Protein AF-A0AAW3W9D7-F1 (afdb_monomer_lite)

Sequence (167 aa):
MINQDVCSYIQEKINDHYNLKGNEYFADMLVKNGYGQNCGGYFDDFKELVNTELAEPNQKLHFTNYYMNCKRKDKKPSYSSLHCPQLILWIAEISGLNYRHLNSAYDFIVTFEDVNKLKQNQKGGDYLKDYEGVEEEFKKLIKIYNINTIIKNSNSWKDILLEVNKL

pLDDT: mean 95.51, std 3.26, range [76.38, 98.56]

Foldseek 3Di:
DALQVVLVCCVPPPDQAAAPVRHGALLLVCLLQQFFADDDDVCVVPVVQDDSVRSPVTLSCVSNVVQVPPVRRRGQDPLLPWQGLSNLLRLLRNLQADPQLSVVLSVLRVVVCVVVVNRNPHDHRHNLVVDPCRSVVSCVSSVSVVLSVQRRPDPDSVSSNVVNHVD

Structure (mmCIF, N/CA/C/O backbone):
data_AF-A0AAW3W9D7-F1
#
_entry.id   AF-A0AAW3W9D7-F1
#
loop_
_atom_site.group_PDB
_atom_site.id
_atom_site.type_symbol
_atom_site.label_atom_id
_atom_site.label_alt_id
_atom_site.label_comp_id
_atom_site.label_asym_id
_atom_site.label_entity_id
_atom_site.label_seq_id
_atom_site.pdbx_PDB_ins_code
_atom_site.Cartn_x
_atom_site.Cartn_y
_atom_site.Cartn_z
_atom_site.occupancy
_atom_site.B_iso_or_equiv
_atom_site.auth_seq_id
_atom_site.auth_comp_id
_atom_site.auth_asym_id
_atom_site.auth_atom_id
_atom_site.pdbx_PDB_model_num
ATOM 1 N N . MET A 1 1 ? -7.466 5.548 15.966 1.00 91.50 1 MET A N 1
ATOM 2 C CA . MET A 1 1 ? -6.432 4.602 16.465 1.00 91.50 1 MET A CA 1
ATOM 3 C C . MET A 1 1 ? -5.038 5.242 16.468 1.00 91.50 1 MET A C 1
ATOM 5 O O . MET A 1 1 ? -4.851 6.252 15.783 1.00 91.50 1 MET A O 1
ATOM 9 N N . ILE A 1 2 ? -4.084 4.725 17.252 1.00 95.44 2 ILE A N 1
ATOM 10 C CA . ILE A 1 2 ? -2.634 4.978 17.072 1.00 95.44 2 ILE A CA 1
ATOM 11 C C . ILE A 1 2 ? -1.988 3.838 16.265 1.00 95.44 2 ILE A C 1
ATOM 13 O O . ILE A 1 2 ? -2.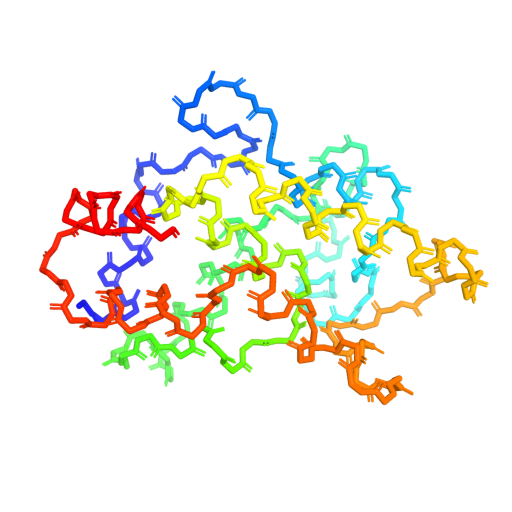628 2.817 16.024 1.00 95.44 2 ILE A O 1
ATOM 17 N N . ASN A 1 3 ? -0.740 4.008 15.819 1.00 96.50 3 ASN A N 1
ATOM 18 C CA . ASN A 1 3 ? -0.043 2.992 15.023 1.00 96.50 3 ASN A CA 1
ATOM 19 C C . ASN A 1 3 ? 0.085 1.659 15.761 1.00 96.50 3 ASN A C 1
ATOM 21 O O . ASN A 1 3 ? -0.064 0.622 15.128 1.00 96.50 3 ASN A O 1
ATOM 25 N N . GLN A 1 4 ? 0.308 1.677 17.078 1.00 96.12 4 GLN A N 1
ATOM 26 C CA . GLN A 1 4 ? 0.358 0.455 17.876 1.00 96.12 4 GLN A CA 1
ATOM 27 C C . GLN A 1 4 ? -0.939 -0.358 17.757 1.00 96.12 4 GLN A C 1
ATOM 29 O O . GLN A 1 4 ? -0.868 -1.541 17.447 1.00 96.12 4 GLN A O 1
ATOM 34 N N . ASP A 1 5 ? -2.111 0.269 17.916 1.00 95.38 5 ASP A N 1
ATOM 35 C CA . ASP A 1 5 ? -3.403 -0.425 17.795 1.00 95.38 5 ASP A CA 1
ATOM 36 C C . ASP A 1 5 ? -3.588 -1.041 16.400 1.00 95.38 5 ASP A C 1
ATOM 38 O O . ASP A 1 5 ? -4.089 -2.157 16.257 1.00 95.38 5 ASP A O 1
ATOM 42 N N . VAL A 1 6 ? -3.183 -0.301 15.361 1.00 96.69 6 VAL A N 1
ATOM 43 C CA . VAL A 1 6 ? -3.277 -0.748 13.965 1.00 96.69 6 VAL A CA 1
ATOM 44 C C . VAL A 1 6 ? -2.352 -1.938 13.718 1.00 96.69 6 VAL A C 1
ATOM 46 O O . VAL A 1 6 ? -2.788 -2.942 13.160 1.00 96.69 6 VAL A O 1
ATOM 49 N N . CYS A 1 7 ? -1.097 -1.856 14.164 1.00 96.75 7 CYS A N 1
ATOM 50 C CA . CYS A 1 7 ? -0.134 -2.945 14.046 1.00 96.75 7 CYS A CA 1
ATOM 51 C C . CYS A 1 7 ? -0.607 -4.203 14.777 1.00 96.75 7 CYS A C 1
ATOM 53 O O . CYS A 1 7 ? -0.541 -5.277 14.186 1.00 96.75 7 CYS A O 1
ATOM 55 N N . SER A 1 8 ? -1.129 -4.081 16.003 1.00 96.12 8 SER A N 1
ATOM 56 C CA . SER A 1 8 ? -1.662 -5.227 16.751 1.00 96.12 8 SER A CA 1
ATOM 57 C C . SER A 1 8 ? -2.788 -5.919 15.982 1.00 96.12 8 SER A C 1
ATOM 59 O O . SER A 1 8 ? -2.760 -7.134 15.803 1.00 96.12 8 SER A O 1
ATOM 61 N N . TYR A 1 9 ? -3.741 -5.147 15.444 1.00 96.25 9 TYR A N 1
ATOM 62 C CA . TYR A 1 9 ? -4.812 -5.713 14.623 1.00 96.25 9 TYR A CA 1
ATOM 63 C C . TYR A 1 9 ? -4.265 -6.428 13.381 1.00 96.25 9 TYR A C 1
ATOM 65 O O . TYR A 1 9 ? -4.653 -7.559 13.093 1.00 96.25 9 TYR A O 1
ATOM 73 N N . ILE A 1 10 ? -3.350 -5.783 12.654 1.00 96.81 10 ILE A N 1
ATOM 74 C CA . ILE A 1 10 ? -2.729 -6.342 11.450 1.00 96.81 10 ILE A CA 1
ATOM 75 C C . ILE A 1 10 ? -2.008 -7.657 11.762 1.00 96.81 10 ILE A C 1
ATOM 77 O O . ILE A 1 10 ? -2.197 -8.643 11.054 1.00 96.81 10 ILE A O 1
ATOM 81 N N . GLN A 1 11 ? -1.211 -7.698 12.828 1.00 96.06 11 GLN A N 1
ATOM 82 C CA . GLN A 1 11 ? -0.467 -8.894 13.219 1.00 96.06 11 GLN A CA 1
ATOM 83 C C . GLN A 1 11 ? -1.394 -10.073 13.526 1.00 96.06 11 GLN A C 1
ATOM 85 O O . GLN A 1 11 ? -1.109 -11.191 13.101 1.00 96.06 11 GLN A O 1
ATOM 90 N N . GLU A 1 12 ? -2.511 -9.816 14.208 1.00 95.69 12 GLU A N 1
ATOM 91 C CA . GLU A 1 12 ? -3.446 -10.854 14.644 1.00 95.69 12 GLU A CA 1
ATOM 92 C C . GLU A 1 12 ? -4.451 -11.300 13.577 1.00 95.69 12 GLU A C 1
ATOM 94 O O . GLU A 1 12 ? -4.891 -12.450 13.600 1.00 95.69 12 GLU A O 1
ATOM 99 N N . LYS A 1 13 ? -4.912 -10.383 12.718 1.00 96.25 13 LYS A N 1
ATOM 100 C CA . LYS A 1 13 ? -6.126 -10.587 11.903 1.00 96.25 13 LYS A CA 1
ATOM 101 C C . LYS A 1 13 ? -5.892 -10.543 10.404 1.00 96.25 13 LYS A C 1
ATOM 103 O O . LYS A 1 13 ? -6.740 -11.034 9.663 1.00 96.25 13 LYS A O 1
ATOM 108 N N . ILE A 1 14 ? -4.792 -9.950 9.955 1.00 96.88 14 ILE A N 1
ATOM 109 C CA . ILE A 1 14 ? -4.496 -9.813 8.532 1.00 96.88 14 ILE A CA 1
ATOM 110 C C . ILE A 1 14 ? -3.561 -10.947 8.118 1.00 96.88 14 ILE A C 1
ATOM 112 O O . ILE A 1 14 ? -2.544 -11.200 8.768 1.00 96.88 14 ILE A O 1
ATOM 116 N N . ASN A 1 15 ? -3.946 -11.665 7.064 1.00 96.88 15 ASN A N 1
ATOM 117 C CA . ASN A 1 15 ? -3.118 -12.704 6.468 1.00 96.88 15 ASN A CA 1
ATOM 118 C C . ASN A 1 15 ? -1.943 -12.063 5.715 1.00 96.88 15 ASN A C 1
ATOM 120 O O . ASN A 1 15 ? -2.008 -10.901 5.323 1.00 96.88 15 ASN A O 1
ATOM 124 N N . ASP A 1 16 ? -0.865 -12.814 5.542 1.00 96.31 16 ASP A N 1
ATOM 125 C CA . ASP A 1 16 ? 0.376 -12.292 4.978 1.00 96.31 16 ASP A CA 1
ATOM 126 C C . ASP A 1 16 ? 0.252 -12.025 3.464 1.00 96.31 16 ASP A C 1
ATOM 128 O O . ASP A 1 16 ? 0.791 -11.026 2.993 1.00 96.31 16 ASP A O 1
ATOM 132 N N . HIS A 1 17 ? -0.538 -12.836 2.740 1.00 97.00 17 HIS A N 1
ATOM 133 C CA . HIS A 1 17 ? -0.631 -12.805 1.268 1.00 97.00 17 HIS A CA 1
ATOM 134 C C . HIS A 1 17 ? -2.054 -12.754 0.697 1.00 97.00 17 HIS A C 1
ATOM 136 O O . HIS A 1 17 ? -2.237 -12.432 -0.477 1.00 97.00 17 HIS A O 1
ATOM 142 N N . TYR A 1 18 ? -3.076 -13.072 1.498 1.00 96.06 18 TYR A N 1
ATOM 143 C CA . TYR A 1 18 ? -4.455 -13.200 1.019 1.00 96.06 18 TYR A CA 1
ATOM 144 C C . TYR A 1 18 ? -5.401 -12.192 1.676 1.00 96.06 18 TYR A C 1
ATOM 146 O O . TYR A 1 18 ? -5.480 -12.077 2.897 1.00 96.06 18 TYR A O 1
ATOM 154 N N . ASN A 1 19 ? -6.194 -11.492 0.868 1.00 92.88 19 ASN A N 1
ATOM 155 C CA . ASN A 1 19 ? -7.195 -10.550 1.351 1.00 92.88 19 ASN A CA 1
ATOM 156 C C . ASN A 1 19 ? -8.420 -11.250 1.972 1.00 92.88 19 ASN A C 1
ATOM 158 O O . ASN A 1 19 ? -8.557 -12.473 1.969 1.00 92.88 19 ASN A O 1
ATOM 162 N N . LEU A 1 20 ? -9.368 -10.455 2.485 1.00 85.88 20 LEU A N 1
ATOM 163 C CA . LEU A 1 20 ? -10.584 -10.949 3.154 1.00 85.88 20 LEU A CA 1
ATOM 164 C C . LEU A 1 20 ? -11.490 -11.820 2.262 1.00 85.88 20 LEU A C 1
ATOM 166 O O . LEU A 1 20 ? -12.399 -12.469 2.773 1.00 85.88 20 LEU A O 1
ATOM 170 N N . LYS A 1 21 ? -11.273 -11.820 0.941 1.00 89.25 21 LYS A N 1
ATOM 171 C CA . LYS A 1 21 ? -11.994 -12.661 -0.025 1.00 89.25 21 LYS A CA 1
ATOM 172 C C . LYS A 1 21 ? -11.224 -13.935 -0.393 1.00 89.25 21 LYS A C 1
ATOM 174 O O . LYS A 1 21 ? -11.716 -14.702 -1.211 1.00 89.25 21 LYS A O 1
ATOM 179 N N . GLY A 1 22 ? -10.043 -14.154 0.188 1.00 92.38 22 GLY A N 1
ATOM 180 C CA . GLY A 1 22 ? -9.161 -15.277 -0.131 1.00 92.38 22 GLY A CA 1
ATOM 181 C C . GLY A 1 22 ? -8.365 -15.104 -1.427 1.00 92.38 22 GLY A C 1
ATOM 182 O O . GLY A 1 22 ? -7.749 -16.062 -1.879 1.00 92.38 22 GLY A O 1
ATOM 183 N N . ASN A 1 23 ? -8.367 -13.909 -2.025 1.00 94.50 23 ASN A N 1
ATOM 184 C CA . ASN A 1 23 ? -7.561 -13.612 -3.209 1.00 94.50 23 ASN A CA 1
ATOM 185 C C . ASN A 1 23 ? -6.200 -13.056 -2.791 1.00 94.50 23 ASN A C 1
ATOM 187 O O . ASN A 1 23 ? -6.103 -12.396 -1.758 1.00 94.50 23 ASN A O 1
ATOM 191 N N . GLU A 1 24 ? -5.176 -13.277 -3.608 1.00 96.69 24 GLU A N 1
ATOM 192 C CA . GLU A 1 24 ? -3.863 -12.656 -3.418 1.00 96.69 24 GLU A CA 1
ATOM 193 C C . GLU A 1 24 ? -3.957 -11.120 -3.425 1.00 96.69 24 GLU A C 1
ATOM 195 O O . GLU A 1 24 ? -4.768 -10.544 -4.159 1.00 96.69 24 GLU A O 1
ATOM 200 N N . TYR A 1 25 ? -3.146 -10.458 -2.595 1.00 98.19 25 TYR A N 1
ATOM 201 C CA . TYR A 1 25 ? -3.076 -8.997 -2.553 1.00 98.19 25 TYR A CA 1
ATOM 202 C C . TYR A 1 25 ? -2.560 -8.407 -3.871 1.00 98.19 25 TYR A C 1
ATOM 204 O O . TYR A 1 25 ? -1.605 -8.903 -4.470 1.00 98.19 25 TYR A O 1
ATOM 212 N N . PHE A 1 26 ? -3.104 -7.258 -4.279 1.00 97.88 26 PHE A N 1
ATOM 213 C CA . PHE A 1 26 ? -2.600 -6.543 -5.457 1.00 97.88 26 PHE A CA 1
ATOM 214 C C . PHE A 1 26 ? -1.141 -6.107 -5.306 1.00 97.88 26 PHE A C 1
ATOM 216 O O . PHE A 1 26 ? -0.389 -6.095 -6.280 1.00 97.88 26 PHE A O 1
ATOM 223 N N . ALA A 1 27 ? -0.729 -5.764 -4.085 1.00 97.25 27 ALA A N 1
ATOM 224 C CA . ALA A 1 27 ? 0.655 -5.415 -3.794 1.00 97.25 27 ALA A CA 1
ATOM 225 C C . ALA A 1 27 ? 1.616 -6.595 -4.020 1.00 97.25 27 ALA A C 1
ATOM 227 O O . ALA A 1 27 ? 2.709 -6.392 -4.547 1.00 97.25 27 ALA A O 1
ATOM 228 N N . ASP A 1 28 ? 1.192 -7.816 -3.692 1.00 97.56 28 ASP A N 1
ATOM 229 C CA . ASP A 1 28 ? 1.977 -9.034 -3.908 1.00 97.56 28 ASP A CA 1
ATOM 230 C C . ASP A 1 28 ? 2.069 -9.352 -5.402 1.00 97.56 28 ASP A C 1
ATOM 232 O O . ASP A 1 28 ? 3.153 -9.656 -5.904 1.00 97.56 28 ASP A O 1
ATOM 236 N N . MET A 1 29 ? 0.968 -9.174 -6.143 1.00 97.81 29 MET A N 1
ATOM 237 C CA . MET A 1 29 ? 0.972 -9.296 -7.603 1.00 97.81 29 MET A CA 1
ATOM 238 C C . MET A 1 29 ? 1.940 -8.306 -8.269 1.00 97.81 29 MET A C 1
ATOM 240 O O . MET A 1 29 ? 2.603 -8.678 -9.238 1.00 97.81 29 MET A O 1
ATOM 244 N N . LEU A 1 30 ? 2.072 -7.067 -7.767 1.00 97.12 30 LEU A N 1
ATOM 245 C CA . LEU A 1 30 ? 3.080 -6.125 -8.279 1.00 97.12 30 LEU A CA 1
ATOM 246 C C . LEU A 1 30 ? 4.495 -6.688 -8.102 1.00 97.12 30 LEU A C 1
ATOM 248 O O . LEU A 1 30 ? 5.245 -6.750 -9.076 1.00 97.12 30 LEU A O 1
ATOM 252 N N . VAL A 1 31 ? 4.833 -7.155 -6.894 1.00 95.25 31 VAL A N 1
ATOM 253 C CA . VAL A 1 31 ? 6.160 -7.720 -6.588 1.00 95.25 31 VAL A CA 1
ATOM 254 C C . VAL A 1 31 ? 6.462 -8.923 -7.482 1.00 95.25 31 VAL A C 1
ATOM 256 O O . VAL A 1 31 ? 7.500 -8.948 -8.146 1.00 95.25 31 VAL A O 1
ATOM 259 N N . LYS A 1 32 ? 5.539 -9.889 -7.557 1.00 95.94 32 LYS A N 1
ATOM 260 C CA . LYS A 1 32 ? 5.696 -11.122 -8.349 1.00 95.94 32 LYS A CA 1
ATOM 261 C C . LYS A 1 32 ? 5.918 -10.847 -9.827 1.00 95.94 32 LYS A C 1
ATOM 263 O O . LYS A 1 32 ? 6.711 -11.522 -10.477 1.00 95.94 32 LYS A O 1
ATOM 268 N N . ASN A 1 33 ? 5.256 -9.820 -10.350 1.00 96.12 33 ASN A N 1
ATOM 269 C CA . ASN A 1 33 ? 5.372 -9.433 -11.748 1.00 96.12 33 ASN A CA 1
ATOM 270 C C . ASN A 1 33 ? 6.538 -8.463 -12.028 1.00 96.12 33 ASN A C 1
ATOM 272 O O . ASN A 1 33 ? 6.741 -8.081 -13.183 1.00 96.12 33 ASN A O 1
ATOM 276 N N . GLY A 1 34 ? 7.336 -8.096 -11.018 1.00 95.25 34 GLY A N 1
ATOM 277 C CA . GLY A 1 34 ? 8.523 -7.247 -11.166 1.00 95.25 34 GLY A CA 1
ATOM 278 C C . GLY A 1 34 ? 8.240 -5.740 -11.230 1.00 95.25 34 GLY A C 1
ATOM 279 O O . GLY A 1 34 ? 9.080 -4.992 -11.746 1.00 95.25 34 GLY A O 1
ATOM 280 N N . TYR A 1 35 ? 7.079 -5.314 -10.730 1.00 97.25 35 TYR A N 1
ATOM 281 C CA . TYR A 1 35 ? 6.651 -3.919 -10.611 1.00 97.25 35 TYR A CA 1
ATOM 282 C C . TYR A 1 35 ? 6.824 -3.393 -9.177 1.00 97.25 35 TYR A C 1
ATOM 284 O O . TYR A 1 35 ? 6.866 -4.158 -8.210 1.00 97.25 35 TYR A O 1
ATOM 292 N N . GLY A 1 36 ? 6.870 -2.069 -9.025 1.00 95.88 36 GLY A N 1
ATOM 293 C CA . GLY A 1 36 ? 7.038 -1.393 -7.740 1.00 95.88 36 GLY A CA 1
ATOM 294 C C . GLY A 1 36 ? 8.465 -1.462 -7.192 1.00 95.88 36 GLY A C 1
ATOM 295 O O . GLY A 1 36 ? 9.398 -1.882 -7.874 1.00 95.88 36 GLY A O 1
ATOM 296 N N . GLN A 1 37 ? 8.649 -1.034 -5.943 1.00 95.00 37 GLN A N 1
ATOM 297 C CA . GLN A 1 37 ? 9.941 -1.062 -5.260 1.00 95.00 37 GLN A CA 1
ATOM 298 C C . GLN A 1 37 ? 10.540 -2.474 -5.280 1.00 95.00 37 GLN A C 1
ATOM 300 O O . GLN A 1 37 ? 9.842 -3.447 -4.995 1.00 95.00 37 GLN A O 1
ATOM 305 N N . ASN A 1 38 ? 11.836 -2.573 -5.567 1.00 92.31 38 ASN A N 1
ATOM 306 C CA . ASN A 1 38 ? 12.583 -3.835 -5.555 1.00 92.31 38 ASN A CA 1
ATOM 307 C C . ASN A 1 38 ? 13.993 -3.713 -4.950 1.00 92.31 38 ASN A C 1
ATOM 309 O O . ASN A 1 38 ? 14.756 -4.676 -4.966 1.00 92.31 38 ASN A O 1
ATOM 313 N N . CYS A 1 39 ? 14.356 -2.542 -4.425 1.00 92.06 39 CYS A N 1
ATOM 314 C CA . CYS A 1 39 ? 15.593 -2.330 -3.679 1.00 92.06 39 CYS A CA 1
ATOM 315 C C . CYS A 1 39 ? 15.417 -1.238 -2.616 1.00 92.06 39 CYS A C 1
ATOM 317 O O . CYS A 1 39 ? 14.459 -0.453 -2.660 1.00 92.06 39 CYS A O 1
ATOM 319 N N . GLY A 1 40 ? 16.359 -1.147 -1.675 1.00 90.25 40 GLY A N 1
ATOM 320 C CA . GLY A 1 40 ? 16.362 -0.095 -0.665 1.00 90.25 40 GLY A CA 1
ATOM 321 C C . GLY A 1 40 ? 15.360 -0.330 0.466 1.00 90.25 40 GLY A C 1
ATOM 322 O O . GLY A 1 40 ? 14.374 -1.058 0.331 1.00 90.25 40 GLY A O 1
ATOM 323 N N . GLY A 1 41 ? 15.577 0.345 1.596 1.00 87.31 41 GLY A N 1
ATOM 324 C CA . GLY A 1 41 ? 14.651 0.329 2.730 1.00 87.31 41 GLY A CA 1
ATOM 325 C C . GLY A 1 41 ? 14.390 -1.088 3.241 1.00 87.31 41 GLY A C 1
ATOM 326 O O . GLY A 1 41 ? 15.325 -1.806 3.579 1.00 87.31 41 GLY A O 1
ATOM 327 N N . TYR A 1 42 ? 13.120 -1.504 3.267 1.00 88.31 42 TYR A N 1
ATOM 328 C CA . TYR A 1 42 ? 12.738 -2.798 3.837 1.00 88.31 42 TYR A CA 1
ATOM 329 C C . TYR A 1 42 ? 13.287 -4.008 3.062 1.00 88.31 42 TYR A C 1
ATOM 331 O O . TYR A 1 42 ? 13.514 -5.052 3.664 1.00 88.31 42 TYR A O 1
ATOM 339 N N . PHE A 1 43 ? 13.548 -3.877 1.756 1.00 88.62 43 PHE A N 1
ATOM 340 C CA . PHE A 1 43 ? 14.216 -4.940 1.000 1.00 88.62 43 PHE A CA 1
ATOM 341 C C . PHE A 1 43 ? 15.651 -5.162 1.484 1.00 88.62 43 PHE A C 1
ATOM 343 O O . PHE A 1 43 ? 16.091 -6.305 1.556 1.00 88.62 43 PHE A O 1
ATOM 350 N N . ASP A 1 44 ? 16.362 -4.099 1.868 1.00 89.50 44 ASP A N 1
ATOM 351 C CA . ASP A 1 44 ? 17.727 -4.212 2.389 1.00 89.50 44 ASP A CA 1
ATOM 352 C C . ASP A 1 44 ? 17.719 -4.733 3.835 1.00 89.50 44 ASP A C 1
ATOM 354 O O . ASP A 1 44 ? 18.533 -5.590 4.187 1.00 89.50 44 ASP A O 1
ATOM 358 N N . ASP A 1 45 ? 16.761 -4.268 4.649 1.00 89.25 45 ASP A N 1
ATOM 359 C CA . ASP A 1 45 ? 16.569 -4.716 6.037 1.00 89.25 45 ASP A CA 1
ATOM 360 C C . ASP A 1 45 ? 16.286 -6.229 6.121 1.00 89.25 45 ASP A C 1
ATOM 362 O O . ASP A 1 45 ? 16.699 -6.890 7.076 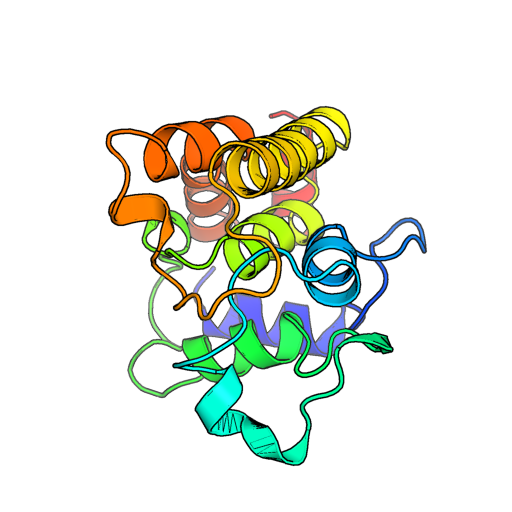1.00 89.25 45 ASP A O 1
ATOM 366 N N . PHE A 1 46 ? 15.604 -6.784 5.113 1.00 91.56 46 PHE A N 1
ATOM 367 C CA . PHE A 1 46 ? 15.187 -8.188 5.049 1.00 91.56 46 PHE A CA 1
ATOM 368 C C . PHE A 1 46 ? 15.757 -8.930 3.832 1.00 91.56 46 PHE A C 1
ATOM 370 O O . PHE A 1 46 ? 15.143 -9.875 3.342 1.00 91.56 46 PHE A O 1
ATOM 377 N N . LYS A 1 47 ? 16.944 -8.539 3.354 1.00 91.56 47 LYS A N 1
ATOM 378 C CA . LYS A 1 47 ? 17.557 -9.073 2.121 1.00 91.56 47 LYS A CA 1
ATOM 379 C C . LYS A 1 47 ? 17.625 -10.606 2.044 1.00 91.56 47 LYS A C 1
ATOM 381 O O . LYS A 1 47 ? 17.480 -11.175 0.971 1.00 91.56 47 LYS A O 1
ATOM 386 N N . GLU A 1 48 ? 17.820 -11.271 3.184 1.00 92.69 48 GLU A N 1
ATOM 387 C CA . GLU A 1 48 ? 17.940 -12.735 3.278 1.00 92.69 48 GLU A CA 1
ATOM 388 C C . GLU A 1 48 ? 16.597 -13.455 3.055 1.00 92.69 48 GLU A C 1
ATOM 390 O O . GLU A 1 48 ? 16.570 -14.658 2.819 1.00 92.69 48 GLU A O 1
ATOM 395 N N . LEU A 1 49 ? 15.478 -12.728 3.144 1.00 92.19 49 LEU A N 1
ATOM 396 C CA . LEU A 1 49 ? 14.123 -13.242 2.928 1.00 92.19 49 LEU A CA 1
ATOM 397 C C . LEU A 1 49 ? 13.619 -13.005 1.501 1.00 92.19 49 LEU A C 1
ATOM 399 O O . LEU A 1 49 ? 12.520 -13.443 1.171 1.00 92.19 49 LEU A O 1
ATOM 403 N N . VAL A 1 50 ? 14.378 -12.287 0.668 1.00 92.62 50 VAL A N 1
ATOM 404 C CA . VAL A 1 50 ? 13.883 -11.820 -0.628 1.00 92.62 50 VAL A CA 1
ATOM 405 C C . VAL A 1 50 ? 13.587 -12.999 -1.549 1.00 92.62 50 VAL A C 1
ATOM 407 O O . VAL A 1 50 ? 14.484 -13.720 -1.983 1.00 92.62 50 VAL A O 1
ATOM 410 N N . ASN A 1 51 ? 12.309 -13.153 -1.882 1.00 94.06 51 ASN A N 1
ATOM 411 C CA . ASN A 1 51 ? 11.822 -14.102 -2.869 1.00 94.06 51 ASN A CA 1
ATOM 412 C C . ASN A 1 51 ? 10.638 -13.479 -3.612 1.00 94.06 51 ASN A C 1
ATOM 414 O O . ASN A 1 51 ? 9.518 -13.420 -3.101 1.00 94.06 51 ASN A O 1
ATOM 418 N N . THR A 1 52 ? 10.880 -13.028 -4.842 1.00 90.81 52 THR A N 1
ATOM 419 C CA . THR A 1 52 ? 9.868 -12.330 -5.639 1.00 90.81 52 THR A CA 1
ATOM 420 C C . THR A 1 52 ? 8.714 -13.233 -6.052 1.00 90.81 52 THR A C 1
ATOM 422 O O . THR A 1 52 ? 7.597 -12.741 -6.120 1.00 90.81 52 THR A O 1
ATOM 425 N N . GLU A 1 53 ? 8.927 -14.538 -6.258 1.00 93.38 53 GLU A N 1
ATOM 426 C CA . GLU A 1 53 ? 7.857 -15.493 -6.606 1.00 93.38 53 GLU A CA 1
ATOM 427 C C . GLU A 1 53 ? 6.845 -15.672 -5.464 1.00 93.38 53 GLU A C 1
ATOM 429 O O . GLU A 1 53 ? 5.666 -15.954 -5.695 1.00 93.38 53 GLU A O 1
ATOM 434 N N . LEU A 1 54 ? 7.298 -15.459 -4.227 1.00 95.00 54 LEU A N 1
ATOM 435 C CA . LEU A 1 54 ? 6.482 -15.518 -3.016 1.00 95.00 54 LEU A CA 1
ATOM 436 C C . LEU A 1 54 ? 6.077 -14.133 -2.491 1.00 95.00 54 LEU A C 1
ATOM 438 O O . LEU A 1 54 ? 5.370 -14.061 -1.496 1.00 95.00 54 LEU A O 1
ATOM 442 N N . ALA A 1 55 ? 6.470 -13.052 -3.174 1.00 95.56 55 ALA A N 1
ATOM 443 C CA . ALA A 1 55 ? 6.303 -11.674 -2.709 1.00 95.56 55 ALA A CA 1
ATOM 444 C C . ALA A 1 55 ? 6.917 -11.404 -1.318 1.00 95.56 55 ALA A C 1
ATOM 446 O O . ALA A 1 55 ? 6.376 -10.628 -0.533 1.00 95.56 55 ALA A O 1
ATOM 447 N N . GLU A 1 56 ? 8.065 -12.020 -1.024 1.00 96.25 56 GLU A N 1
ATOM 448 C CA . GLU A 1 56 ? 8.789 -11.819 0.231 1.00 96.25 56 GLU A CA 1
ATOM 449 C C . GLU A 1 56 ? 9.955 -10.825 0.073 1.00 96.25 56 GLU A C 1
ATOM 451 O O . GLU A 1 56 ? 10.654 -10.864 -0.949 1.00 96.25 56 GLU A O 1
ATOM 456 N N . PRO A 1 57 ? 10.216 -9.954 1.070 1.00 95.44 57 PRO A N 1
ATOM 457 C CA . PRO A 1 57 ? 9.425 -9.724 2.289 1.00 95.44 57 PRO A CA 1
ATOM 458 C C . PRO A 1 57 ? 8.009 -9.171 2.014 1.00 95.44 57 PRO A C 1
ATOM 460 O O . PRO A 1 57 ? 7.847 -8.225 1.239 1.00 95.44 57 PRO A O 1
ATOM 463 N N . ASN A 1 58 ? 6.991 -9.725 2.679 1.00 95.62 58 ASN A N 1
ATOM 464 C CA . ASN A 1 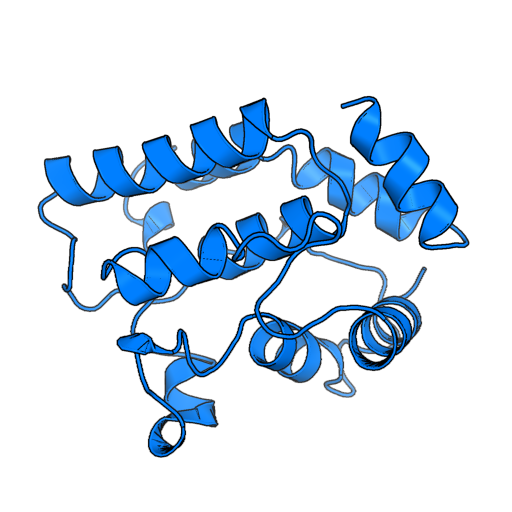58 ? 5.593 -9.325 2.471 1.00 95.62 58 ASN A CA 1
ATOM 465 C C . ASN A 1 58 ? 5.246 -7.940 3.060 1.00 95.62 58 ASN A C 1
ATOM 467 O O . ASN A 1 58 ? 5.921 -7.402 3.949 1.00 95.62 58 ASN A O 1
ATOM 471 N N . GLN A 1 59 ? 4.151 -7.335 2.579 1.00 96.56 59 GLN A N 1
ATOM 472 C CA . GLN A 1 59 ? 3.771 -5.969 2.974 1.00 96.56 59 GLN A CA 1
ATOM 473 C C . GLN A 1 59 ? 3.333 -5.851 4.439 1.00 96.56 59 GLN A C 1
ATOM 475 O O . GLN A 1 59 ? 3.481 -4.784 5.041 1.00 96.56 59 GLN A O 1
ATOM 480 N N . LYS A 1 60 ? 2.859 -6.940 5.053 1.00 96.88 60 LYS A N 1
ATOM 481 C CA . LYS A 1 60 ? 2.557 -6.972 6.487 1.00 96.88 60 LYS A CA 1
ATOM 482 C C . LYS A 1 60 ? 3.829 -6.826 7.320 1.00 96.88 60 LYS A C 1
ATOM 484 O O . LYS A 1 60 ? 3.855 -6.020 8.257 1.00 96.88 60 LYS A O 1
ATOM 489 N N . LEU A 1 61 ? 4.891 -7.555 6.975 1.00 95.44 61 LEU A N 1
ATOM 490 C CA . LEU A 1 61 ? 6.199 -7.421 7.616 1.00 95.44 61 LEU A CA 1
ATOM 491 C C . LEU A 1 61 ? 6.764 -6.013 7.394 1.00 95.44 61 LEU A C 1
ATOM 493 O O . LEU A 1 61 ? 7.168 -5.360 8.357 1.00 95.44 61 LEU A O 1
ATOM 497 N N . HIS A 1 62 ? 6.702 -5.506 6.160 1.00 95.31 62 HIS A N 1
ATOM 498 C CA . HIS A 1 62 ? 7.120 -4.143 5.825 1.00 95.31 62 HIS A CA 1
ATOM 499 C C . HIS A 1 62 ? 6.415 -3.097 6.705 1.00 95.31 62 HIS A C 1
ATOM 501 O O . HIS A 1 62 ? 7.070 -2.289 7.371 1.00 95.31 62 HIS A O 1
ATOM 507 N N . PHE A 1 63 ? 5.082 -3.142 6.763 1.00 96.62 63 PHE A N 1
ATOM 508 C CA . PHE A 1 63 ? 4.276 -2.213 7.548 1.00 96.62 63 PHE A CA 1
ATOM 509 C C . PHE A 1 63 ? 4.600 -2.290 9.043 1.00 96.62 63 PHE A C 1
ATOM 511 O O . PHE A 1 63 ? 4.852 -1.269 9.692 1.00 96.62 63 PHE A O 1
ATOM 518 N N . THR A 1 64 ? 4.583 -3.502 9.603 1.00 95.12 64 THR A N 1
ATOM 519 C CA . THR A 1 64 ? 4.742 -3.695 11.048 1.00 95.12 64 THR A CA 1
ATOM 520 C C . THR A 1 64 ? 6.146 -3.323 11.502 1.00 95.12 64 THR A C 1
ATOM 522 O O . THR A 1 64 ? 6.271 -2.607 12.494 1.00 95.12 64 THR A O 1
ATOM 525 N N . ASN A 1 65 ? 7.189 -3.676 10.744 1.00 92.50 65 ASN A N 1
ATOM 526 C CA . ASN A 1 65 ? 8.559 -3.250 11.030 1.00 92.50 65 ASN A CA 1
ATOM 527 C C . ASN A 1 65 ? 8.692 -1.717 11.029 1.00 92.50 65 ASN A C 1
ATOM 529 O O . ASN A 1 65 ? 9.257 -1.128 11.955 1.00 92.50 65 ASN A O 1
ATOM 533 N N . TYR A 1 66 ? 8.109 -1.046 10.030 1.00 93.00 66 TYR A N 1
ATOM 534 C CA . TYR A 1 66 ? 8.208 0.408 9.902 1.00 93.00 66 TYR A CA 1
ATOM 535 C C . TYR A 1 66 ? 7.536 1.155 11.068 1.00 93.00 66 TYR A C 1
ATOM 537 O O . TYR A 1 66 ? 8.098 2.118 11.613 1.00 93.00 66 TYR A O 1
ATOM 545 N N . TYR A 1 67 ? 6.335 0.724 11.469 1.00 94.06 67 TYR A N 1
ATOM 546 C CA . TYR A 1 67 ? 5.509 1.435 12.449 1.00 94.06 67 TYR A CA 1
ATOM 547 C C . TYR A 1 67 ? 5.684 0.979 13.899 1.00 94.06 67 TYR A C 1
ATOM 549 O O . TYR A 1 67 ? 5.457 1.792 14.798 1.00 94.06 67 TYR A O 1
ATOM 557 N N . MET A 1 68 ? 6.146 -0.249 14.153 1.00 89.50 68 MET A N 1
ATOM 558 C CA . MET A 1 68 ? 6.429 -0.730 15.515 1.00 89.50 68 MET A CA 1
ATOM 559 C C . MET A 1 68 ? 7.744 -0.202 16.098 1.00 89.50 68 MET A C 1
ATOM 561 O O . MET A 1 68 ? 8.041 -0.423 17.272 1.00 89.50 68 MET A O 1
ATOM 565 N N . ASN A 1 69 ? 8.510 0.577 15.332 1.00 82.69 69 ASN A N 1
ATOM 566 C CA . ASN A 1 69 ? 9.630 1.339 15.869 1.00 82.69 69 ASN A CA 1
ATOM 567 C C . ASN A 1 69 ? 9.164 2.287 16.999 1.00 82.69 69 ASN A C 1
ATOM 569 O O . ASN A 1 69 ? 8.154 2.989 16.863 1.00 82.69 69 ASN A O 1
ATOM 573 N N . CYS A 1 70 ? 9.934 2.379 18.092 1.00 76.38 70 CYS A N 1
ATOM 574 C CA . CYS A 1 70 ? 9.616 3.202 19.268 1.00 76.38 70 CYS A CA 1
ATOM 575 C C . CYS A 1 70 ? 9.294 4.673 18.942 1.00 76.38 70 CYS A C 1
ATOM 577 O O . CYS A 1 70 ? 8.512 5.298 19.651 1.00 76.38 70 CYS A O 1
ATOM 579 N N . LYS A 1 71 ? 9.826 5.223 17.842 1.00 88.50 71 LYS A N 1
ATOM 580 C CA . LYS A 1 71 ? 9.569 6.607 17.404 1.00 88.50 71 LYS A CA 1
ATOM 581 C C . LYS A 1 71 ? 8.209 6.819 16.726 1.00 88.50 71 LYS A C 1
ATOM 583 O O . LYS A 1 71 ? 7.824 7.975 16.509 1.00 88.50 71 LYS A O 1
ATOM 588 N N . ARG A 1 72 ? 7.524 5.749 16.307 1.00 90.88 72 ARG A N 1
ATOM 589 C CA . ARG A 1 72 ? 6.282 5.801 15.511 1.00 90.88 72 ARG A CA 1
ATOM 590 C C . ARG A 1 72 ? 5.107 5.070 16.154 1.00 90.88 72 ARG A C 1
ATOM 592 O O . ARG A 1 72 ? 3.977 5.480 15.888 1.00 90.88 72 ARG A O 1
ATOM 599 N N . LYS A 1 73 ? 5.358 4.071 17.005 1.00 91.81 73 LYS A N 1
ATOM 600 C CA . LYS A 1 73 ? 4.319 3.225 17.616 1.00 91.81 73 LYS A CA 1
ATOM 601 C C . LYS A 1 73 ? 3.207 4.029 18.314 1.00 91.81 73 LYS A C 1
ATOM 603 O O . LYS A 1 73 ? 2.031 3.801 18.049 1.00 91.81 73 LYS A O 1
ATOM 608 N N . ASP A 1 74 ? 3.575 5.055 19.085 1.00 93.56 74 ASP A N 1
ATOM 609 C CA . ASP A 1 74 ? 2.635 5.840 19.903 1.00 93.56 74 ASP A CA 1
ATOM 610 C C . ASP A 1 74 ? 2.016 7.014 19.121 1.00 93.56 74 ASP A C 1
ATOM 612 O O . ASP A 1 74 ? 1.258 7.821 19.660 1.00 93.56 74 ASP A O 1
ATOM 616 N N . LYS A 1 75 ? 2.351 7.152 17.830 1.00 95.25 75 LYS A N 1
ATOM 617 C CA . LYS A 1 75 ? 1.855 8.235 16.976 1.00 95.25 75 LYS A CA 1
ATOM 618 C C . LYS A 1 75 ? 0.568 7.832 16.272 1.00 95.25 75 LYS A C 1
ATOM 620 O O . LYS A 1 75 ? 0.304 6.660 16.012 1.00 95.25 75 LYS A O 1
ATOM 625 N N . LYS A 1 76 ? -0.218 8.840 15.894 1.00 95.69 76 LYS A N 1
ATOM 626 C CA . LYS A 1 76 ? -1.324 8.654 14.953 1.00 95.69 76 LYS A CA 1
ATOM 627 C C . LYS A 1 76 ? -0.794 8.168 13.590 1.00 95.69 76 LYS A C 1
ATOM 629 O O . LYS A 1 76 ? 0.332 8.527 13.228 1.00 95.69 76 LYS A O 1
ATOM 634 N N . PRO A 1 77 ? -1.606 7.413 12.826 1.00 94.94 77 PRO A N 1
ATOM 635 C CA . PRO A 1 77 ? -1.304 7.047 11.446 1.00 94.94 77 PRO A CA 1
ATOM 636 C C . PRO A 1 77 ? -0.806 8.225 10.611 1.00 94.94 77 PRO A C 1
ATOM 638 O O . PRO A 1 77 ? -1.246 9.358 10.783 1.00 94.94 77 PRO A O 1
ATOM 641 N N . SER A 1 78 ? 0.113 7.976 9.688 1.00 95.12 78 SER A N 1
ATOM 642 C CA . SER A 1 78 ? 0.578 8.980 8.723 1.00 95.12 78 SER A CA 1
ATOM 643 C C . SER A 1 78 ? 0.665 8.375 7.327 1.00 95.12 78 SER A C 1
ATOM 645 O O . SER A 1 78 ? 1.567 8.682 6.561 1.00 95.12 78 SER A O 1
ATOM 647 N N . TYR A 1 79 ? -0.265 7.482 6.993 1.00 96.19 79 TYR A N 1
ATOM 648 C CA . TYR A 1 79 ? -0.147 6.610 5.821 1.00 96.19 79 TYR A CA 1
ATOM 649 C C . TYR A 1 79 ? -0.226 7.389 4.505 1.00 96.19 79 TYR A C 1
ATOM 651 O O . TYR A 1 79 ? 0.374 6.999 3.514 1.00 96.19 79 TYR A O 1
ATOM 659 N N . SER A 1 80 ? -0.864 8.562 4.510 1.00 95.56 80 SER A N 1
ATOM 660 C CA . SER A 1 80 ? -0.877 9.471 3.359 1.00 95.56 80 SER A CA 1
ATOM 661 C C . SER A 1 80 ? 0.491 10.083 3.022 1.00 95.56 80 SER A C 1
ATOM 663 O O . SER A 1 80 ? 0.656 10.622 1.932 1.00 95.56 80 SER A O 1
ATOM 665 N N . SER A 1 81 ? 1.461 10.037 3.944 1.00 95.75 81 SER A N 1
ATOM 666 C CA . SER A 1 81 ? 2.837 10.493 3.702 1.00 95.75 81 SER A CA 1
ATOM 667 C C . SER A 1 81 ? 3.773 9.366 3.262 1.00 95.75 81 SER A C 1
ATOM 669 O O . SER A 1 81 ? 4.969 9.603 3.143 1.00 95.75 81 SER A O 1
ATOM 671 N N . LEU A 1 82 ? 3.275 8.136 3.108 1.00 96.50 82 LEU A N 1
ATOM 672 C CA . LEU A 1 82 ? 4.065 7.036 2.558 1.00 96.50 82 LEU A CA 1
ATOM 673 C C . LEU A 1 82 ? 4.321 7.273 1.074 1.00 96.50 82 LEU A C 1
ATOM 675 O O . LEU A 1 82 ? 3.529 7.957 0.429 1.00 96.50 82 LEU A O 1
ATOM 679 N N . HIS A 1 83 ? 5.394 6.682 0.558 1.00 96.50 83 HIS A N 1
ATOM 680 C CA . HIS A 1 83 ? 5.780 6.791 -0.851 1.00 96.50 83 HIS A CA 1
ATOM 681 C C . HIS A 1 83 ? 5.748 5.440 -1.580 1.00 96.50 83 HIS A C 1
ATOM 683 O O . HIS A 1 83 ? 5.405 5.394 -2.756 1.00 96.50 83 HIS A O 1
ATOM 689 N N . CYS A 1 84 ? 6.013 4.335 -0.868 1.00 97.12 84 CYS A N 1
ATOM 690 C CA . CYS A 1 84 ? 6.075 2.997 -1.458 1.00 97.12 84 CYS A CA 1
ATOM 691 C C . CYS A 1 84 ? 4.715 2.591 -2.047 1.00 97.12 84 CYS A C 1
ATOM 693 O O . CYS A 1 84 ? 3.754 2.446 -1.278 1.00 97.12 84 CYS A O 1
ATOM 695 N N . PRO A 1 85 ? 4.607 2.377 -3.373 1.00 97.25 85 PRO A N 1
ATOM 696 C CA . PRO A 1 85 ? 3.321 2.101 -3.994 1.00 97.25 85 PRO A CA 1
ATOM 697 C C . PRO A 1 85 ? 2.720 0.779 -3.529 1.00 97.25 85 PRO A C 1
ATOM 699 O O . PRO A 1 85 ? 1.523 0.735 -3.249 1.00 97.25 85 PRO A O 1
ATOM 702 N N . GLN A 1 86 ? 3.537 -0.269 -3.353 1.00 97.12 86 GLN A N 1
ATOM 703 C CA . GLN A 1 86 ? 3.051 -1.554 -2.839 1.00 97.12 86 GLN A CA 1
ATOM 704 C C . GLN A 1 86 ? 2.471 -1.408 -1.428 1.00 97.12 86 GLN A C 1
ATOM 706 O O . GLN A 1 86 ? 1.382 -1.910 -1.160 1.00 97.12 86 GLN A O 1
ATOM 711 N N . LEU A 1 87 ? 3.138 -0.660 -0.542 1.00 97.62 87 LEU A N 1
ATOM 712 C CA . LEU A 1 87 ? 2.658 -0.454 0.825 1.00 97.62 87 LEU A CA 1
ATOM 713 C C . LEU A 1 87 ? 1.364 0.372 0.864 1.00 97.62 87 LEU A C 1
ATOM 715 O O . LEU A 1 87 ? 0.443 0.045 1.609 1.00 97.62 87 LEU A O 1
ATOM 719 N N . ILE A 1 88 ? 1.277 1.437 0.061 1.00 98.25 88 ILE A N 1
ATOM 720 C CA . ILE A 1 88 ? 0.073 2.279 -0.039 1.00 98.25 88 ILE A CA 1
ATOM 721 C C . ILE A 1 88 ? -1.116 1.458 -0.554 1.00 98.25 88 ILE A C 1
ATOM 723 O O . ILE A 1 88 ? -2.207 1.538 0.016 1.00 98.25 88 ILE A O 1
ATOM 727 N N . LEU A 1 89 ? -0.897 0.660 -1.604 1.00 98.25 89 LEU A N 1
ATOM 728 C CA . LEU A 1 89 ? -1.908 -0.214 -2.197 1.00 98.25 89 LEU A CA 1
ATOM 729 C C . LEU A 1 89 ? -2.379 -1.279 -1.210 1.00 98.25 89 LEU A C 1
ATOM 731 O O . LEU A 1 89 ? -3.583 -1.446 -1.019 1.00 98.25 89 LEU A O 1
ATOM 735 N N . TRP A 1 90 ? -1.443 -1.924 -0.516 1.00 98.38 90 TRP A N 1
ATOM 736 C CA . TRP A 1 90 ? -1.756 -2.925 0.495 1.00 98.38 90 TRP A CA 1
ATOM 737 C C . TRP A 1 90 ? -2.568 -2.344 1.658 1.00 98.38 90 TRP A C 1
ATOM 739 O O . TRP A 1 90 ? -3.605 -2.903 2.007 1.00 98.38 90 TRP A O 1
ATOM 749 N N . ILE A 1 91 ? -2.173 -1.184 2.209 1.00 98.25 91 ILE A N 1
ATOM 750 C CA . ILE A 1 91 ? -2.926 -0.501 3.281 1.00 98.25 91 ILE A CA 1
ATOM 751 C C . ILE A 1 91 ? -4.369 -0.243 2.846 1.00 98.25 91 ILE A C 1
ATOM 753 O O . ILE A 1 91 ? -5.302 -0.454 3.625 1.00 98.25 91 ILE A O 1
ATOM 757 N N . ALA A 1 92 ? -4.568 0.226 1.617 1.00 98.06 92 ALA A N 1
ATOM 758 C CA . ALA A 1 92 ? -5.899 0.505 1.108 1.00 98.06 92 ALA A CA 1
ATOM 759 C C . ALA A 1 92 ? -6.741 -0.761 0.940 1.00 98.06 92 ALA A C 1
ATOM 761 O O . ALA A 1 92 ? -7.918 -0.771 1.309 1.00 98.06 92 ALA A O 1
ATOM 762 N N . GLU A 1 93 ? -6.130 -1.836 0.451 1.00 98.00 93 GLU A N 1
ATOM 763 C CA . GLU A 1 93 ? -6.792 -3.124 0.288 1.00 98.00 93 GLU A CA 1
ATOM 764 C C . GLU A 1 93 ? -7.224 -3.722 1.634 1.00 98.00 93 GLU A C 1
ATOM 766 O O . GLU A 1 93 ? -8.397 -4.064 1.802 1.00 98.00 93 GLU A O 1
ATOM 771 N N . ILE A 1 94 ? -6.338 -3.766 2.637 1.00 97.69 94 ILE A N 1
ATOM 772 C CA . ILE A 1 94 ? -6.682 -4.297 3.972 1.00 97.69 94 ILE A CA 1
ATOM 773 C C . ILE A 1 94 ? -7.688 -3.416 4.725 1.00 97.69 94 ILE A C 1
ATOM 775 O O . ILE A 1 94 ? -8.386 -3.893 5.624 1.00 97.69 94 ILE A O 1
ATOM 779 N N . SER A 1 95 ? -7.777 -2.136 4.353 1.00 97.31 95 SER A N 1
ATOM 780 C CA . SER A 1 95 ? -8.765 -1.197 4.890 1.00 97.31 95 SER A CA 1
ATOM 781 C C . SER A 1 95 ? -10.138 -1.351 4.234 1.00 97.31 95 SER A C 1
ATOM 783 O O . SER A 1 95 ? -11.081 -0.701 4.672 1.00 97.31 95 SER A O 1
ATOM 785 N N . GLY A 1 96 ? -10.278 -2.214 3.221 1.00 96.62 96 GLY A N 1
ATOM 786 C CA . GLY A 1 96 ? -11.554 -2.519 2.578 1.00 96.62 96 GLY A CA 1
ATOM 787 C C . GLY A 1 96 ? -11.913 -1.596 1.416 1.00 96.62 96 GLY A C 1
ATOM 788 O O . GLY A 1 96 ? -13.096 -1.456 1.106 1.00 96.62 96 GLY A O 1
ATOM 789 N N . LEU A 1 97 ? -10.928 -0.950 0.777 1.00 97.50 97 LEU A N 1
ATOM 790 C CA . LEU A 1 97 ? -11.192 -0.144 -0.414 1.00 97.50 97 LEU A CA 1
ATOM 791 C C . LEU A 1 97 ? -11.790 -1.019 -1.523 1.00 97.50 97 LEU A C 1
ATOM 793 O O . LEU A 1 97 ? -11.408 -2.177 -1.707 1.00 97.50 97 LEU A O 1
ATOM 797 N N . ASN A 1 98 ? -12.745 -0.463 -2.270 1.00 94.88 98 ASN A N 1
ATOM 798 C CA . ASN A 1 98 ? -13.429 -1.223 -3.303 1.00 94.88 98 ASN A CA 1
ATOM 799 C C . ASN A 1 98 ? -12.457 -1.711 -4.400 1.00 94.88 98 ASN A C 1
ATOM 801 O O . ASN A 1 98 ? -11.465 -1.063 -4.743 1.00 94.88 98 ASN A O 1
ATOM 805 N N . TYR A 1 99 ? -12.788 -2.864 -4.985 1.00 94.50 99 TYR A N 1
ATOM 806 C CA . TYR A 1 99 ? -11.954 -3.528 -5.990 1.00 94.50 99 TYR A CA 1
ATOM 807 C C . TYR A 1 99 ? -11.694 -2.656 -7.225 1.00 94.50 99 TYR A C 1
ATOM 809 O O . TYR A 1 99 ? -10.624 -2.736 -7.813 1.00 94.50 99 TYR A O 1
ATOM 817 N N . ARG A 1 100 ? -12.645 -1.792 -7.606 1.00 95.88 100 ARG A N 1
ATOM 818 C CA . ARG A 1 100 ? -12.493 -0.911 -8.769 1.00 95.88 100 ARG A CA 1
ATOM 819 C C . ARG A 1 100 ? -11.329 0.062 -8.575 1.00 95.88 100 ARG A C 1
ATOM 821 O O . ARG A 1 100 ? -10.534 0.218 -9.492 1.00 95.88 100 ARG A O 1
ATOM 828 N N . HIS A 1 101 ? -11.213 0.684 -7.402 1.00 97.75 101 HIS A N 1
ATOM 829 C CA . HIS A 1 101 ? -10.094 1.577 -7.096 1.00 97.75 101 HIS A CA 1
ATOM 830 C C . HIS A 1 101 ? -8.764 0.833 -7.032 1.00 97.75 101 HIS A C 1
ATOM 832 O O . HIS A 1 101 ? -7.784 1.306 -7.603 1.00 97.75 101 HIS A O 1
ATOM 838 N N . LEU A 1 102 ? -8.743 -0.335 -6.383 1.00 97.75 102 LEU A N 1
ATOM 839 C CA . LEU A 1 102 ? -7.544 -1.170 -6.290 1.00 97.75 102 LEU A CA 1
ATOM 840 C C . LEU A 1 102 ? -7.046 -1.594 -7.676 1.00 97.75 102 LEU A C 1
ATOM 842 O O . LEU A 1 102 ? -5.871 -1.415 -7.979 1.00 97.75 102 LEU A O 1
ATOM 846 N N . ASN A 1 103 ? -7.950 -2.061 -8.541 1.00 97.75 103 ASN A N 1
ATOM 847 C CA . ASN A 1 103 ? -7.614 -2.467 -9.900 1.00 97.75 103 ASN A CA 1
ATOM 848 C C . ASN A 1 103 ? -7.109 -1.285 -10.735 1.00 97.75 103 ASN A C 1
ATOM 850 O O . ASN A 1 103 ? -6.075 -1.394 -11.377 1.00 97.75 103 ASN A O 1
ATOM 854 N N . SER A 1 104 ? -7.784 -0.129 -10.687 1.00 98.12 104 SER A N 1
ATOM 855 C CA . SER A 1 104 ? -7.314 1.065 -11.403 1.00 98.12 104 SER A CA 1
ATOM 856 C C . SER A 1 104 ? -5.930 1.524 -10.941 1.00 98.12 104 SER A C 1
ATOM 858 O O . SER A 1 104 ? -5.130 1.957 -11.762 1.00 98.12 104 SER A O 1
ATOM 860 N N . ALA A 1 105 ? -5.632 1.433 -9.644 1.00 98.25 105 ALA A N 1
ATOM 861 C CA . ALA A 1 105 ? -4.323 1.803 -9.121 1.00 98.25 105 ALA A CA 1
ATOM 862 C C . ALA A 1 105 ? -3.228 0.786 -9.480 1.00 98.25 105 ALA A C 1
ATOM 864 O O . ALA A 1 105 ? -2.101 1.182 -9.772 1.00 98.25 105 ALA A O 1
ATOM 865 N N . TYR A 1 106 ? -3.559 -0.506 -9.488 1.00 98.50 106 TYR A N 1
ATOM 866 C CA . TYR A 1 106 ? -2.674 -1.560 -9.977 1.00 98.50 106 TYR A CA 1
ATOM 867 C C . TYR A 1 106 ? -2.337 -1.353 -11.461 1.00 98.50 106 TYR A C 1
ATOM 869 O O . TYR A 1 106 ? -1.163 -1.247 -11.815 1.00 98.50 106 TYR A O 1
ATOM 877 N N . ASP A 1 107 ? -3.361 -1.203 -12.308 1.00 98.56 107 ASP A N 1
ATOM 878 C CA . ASP A 1 107 ? -3.205 -0.994 -13.752 1.00 98.56 107 ASP A CA 1
ATOM 879 C C . ASP A 1 107 ? -2.409 0.278 -14.058 1.00 98.56 107 ASP A C 1
ATOM 881 O O . ASP A 1 107 ? -1.609 0.297 -14.996 1.00 98.56 107 ASP A O 1
ATOM 885 N N . PHE A 1 108 ? -2.595 1.331 -13.253 1.00 98.56 108 PHE A N 1
ATOM 886 C CA . PHE A 1 108 ? -1.822 2.564 -13.354 1.00 98.56 108 PHE A CA 1
ATOM 887 C C . PHE A 1 108 ? -0.322 2.304 -13.183 1.00 98.56 108 PHE A C 1
ATOM 889 O O . PHE A 1 108 ? 0.450 2.708 -14.048 1.00 98.56 108 PHE A O 1
ATOM 896 N N . ILE A 1 109 ? 0.094 1.599 -12.122 1.00 98.44 109 ILE A N 1
ATOM 897 C CA . ILE A 1 109 ? 1.515 1.288 -11.878 1.00 98.44 109 ILE A CA 1
ATOM 898 C C . ILE A 1 109 ? 2.085 0.423 -13.000 1.00 98.44 109 ILE A C 1
ATOM 900 O O . ILE A 1 109 ? 3.143 0.746 -13.534 1.00 98.44 109 ILE A O 1
ATOM 904 N N . VAL A 1 110 ? 1.371 -0.638 -13.387 1.00 98.44 110 VAL A N 1
ATOM 905 C CA . VAL A 1 110 ? 1.796 -1.544 -14.465 1.00 98.44 110 VAL A CA 1
ATOM 906 C C . VAL A 1 110 ? 2.003 -0.774 -15.768 1.00 98.44 110 VAL A C 1
ATOM 908 O O . VAL A 1 110 ? 3.081 -0.826 -16.358 1.00 98.44 110 VAL A O 1
ATOM 911 N N . THR A 1 111 ? 1.000 0.005 -16.181 1.00 98.44 111 THR A N 1
ATOM 912 C CA . THR A 1 111 ? 1.046 0.783 -17.426 1.00 98.44 111 THR A CA 1
ATOM 913 C C . THR A 1 111 ? 2.152 1.831 -17.381 1.00 98.44 111 THR A C 1
ATOM 915 O O . THR A 1 111 ? 2.921 1.965 -18.333 1.00 98.44 111 THR A O 1
ATOM 918 N N . PHE A 1 112 ? 2.250 2.568 -16.273 1.00 98.31 112 PHE A N 1
ATOM 919 C CA . PHE A 1 112 ? 3.271 3.588 -16.081 1.00 98.31 112 PHE A CA 1
ATOM 920 C C . PHE A 1 112 ? 4.680 2.991 -16.182 1.00 98.31 112 PHE A C 1
ATOM 922 O O . PHE A 1 112 ? 5.521 3.519 -16.914 1.00 98.31 112 PHE A O 1
ATOM 929 N N . GLU A 1 113 ? 4.942 1.881 -15.492 1.00 98.25 113 GLU A N 1
ATOM 930 C CA . GLU A 1 113 ? 6.255 1.245 -15.517 1.00 98.25 113 GLU A CA 1
ATOM 931 C C . GLU A 1 113 ? 6.589 0.619 -16.869 1.00 98.25 113 GLU A C 1
ATOM 933 O O . GLU A 1 113 ? 7.739 0.709 -17.298 1.00 98.25 113 GLU A O 1
ATOM 938 N N . ASP A 1 114 ? 5.618 0.030 -17.567 1.00 98.06 114 ASP A N 1
ATOM 939 C CA . ASP A 1 114 ? 5.841 -0.527 -18.903 1.00 98.06 114 ASP A CA 1
ATOM 940 C C . ASP A 1 114 ? 6.173 0.582 -19.919 1.00 98.06 114 ASP A C 1
ATOM 942 O O . ASP A 1 114 ? 7.154 0.470 -20.660 1.00 98.06 114 ASP A O 1
ATOM 946 N N . VAL A 1 115 ? 5.428 1.697 -19.910 1.00 97.62 115 VAL A N 1
ATOM 947 C CA . VAL A 1 115 ? 5.676 2.859 -20.789 1.00 97.62 115 VAL A CA 1
ATOM 948 C C . VAL A 1 115 ? 7.055 3.471 -20.537 1.00 97.62 115 VAL A C 1
ATOM 950 O O . VAL A 1 115 ? 7.769 3.808 -21.484 1.00 97.62 115 VAL A O 1
ATOM 953 N N . ASN A 1 116 ? 7.458 3.575 -19.270 1.00 96.81 116 ASN A N 1
ATOM 954 C CA . ASN A 1 116 ? 8.745 4.152 -18.878 1.00 96.81 116 ASN A CA 1
ATOM 955 C C . ASN A 1 116 ? 9.892 3.125 -18.850 1.00 96.81 116 ASN A C 1
ATOM 957 O O . ASN A 1 116 ? 11.014 3.478 -18.490 1.00 96.81 116 ASN A O 1
ATOM 961 N N . LYS A 1 117 ? 9.640 1.868 -19.252 1.00 96.31 117 LYS A N 1
ATOM 962 C CA . LYS A 1 117 ? 10.617 0.762 -19.257 1.00 96.31 117 LYS A CA 1
ATOM 963 C C . LYS A 1 117 ? 11.292 0.558 -17.897 1.00 96.31 117 LYS A C 1
ATOM 965 O O . LYS A 1 117 ? 12.498 0.334 -17.814 1.00 96.31 117 LYS A O 1
ATOM 970 N N . LEU A 1 118 ? 10.501 0.666 -16.837 1.00 95.75 118 LEU A N 1
ATOM 971 C CA . LEU A 1 118 ? 10.940 0.593 -15.448 1.00 95.75 118 LEU A CA 1
ATOM 972 C C . LEU A 1 118 ? 10.785 -0.794 -14.834 1.00 95.75 118 LEU A C 1
ATOM 974 O O . LEU A 1 118 ? 11.383 -1.057 -13.790 1.00 95.75 118 LEU A O 1
ATOM 978 N N . LYS A 1 119 ? 10.015 -1.687 -15.458 1.00 92.56 119 LYS A N 1
ATOM 979 C CA . LYS A 1 119 ? 9.832 -3.066 -15.000 1.00 92.56 119 LYS A CA 1
ATOM 980 C C . LYS A 1 119 ? 11.186 -3.734 -14.730 1.00 92.56 119 LYS A C 1
ATOM 982 O O . LYS A 1 119 ? 12.093 -3.633 -15.547 1.00 92.56 119 LYS A O 1
ATOM 987 N N . GLN A 1 120 ? 11.332 -4.390 -13.577 1.00 85.56 120 GLN A N 1
ATOM 988 C CA . GLN A 1 120 ? 12.577 -5.024 -13.099 1.00 85.56 120 GLN A CA 1
ATOM 989 C C . GLN A 1 120 ? 13.808 -4.109 -12.893 1.00 85.56 120 GLN A C 1
ATOM 991 O O . GLN A 1 120 ? 14.760 -4.548 -12.250 1.00 85.56 120 GLN A O 1
ATOM 996 N N . ASN A 1 121 ? 13.802 -2.838 -13.319 1.00 92.00 121 ASN A N 1
ATOM 997 C CA . ASN A 1 121 ? 14.872 -1.891 -12.969 1.00 92.00 121 ASN A CA 1
ATOM 998 C C . ASN A 1 121 ? 14.900 -1.632 -11.459 1.00 92.00 121 ASN A C 1
ATOM 1000 O O . ASN A 1 121 ? 13.868 -1.760 -10.795 1.00 92.00 121 ASN A O 1
ATOM 1004 N N . GLN A 1 122 ? 16.060 -1.235 -10.929 1.00 92.88 122 GLN A N 1
ATOM 1005 C CA . GLN A 1 122 ? 16.197 -0.830 -9.528 1.00 92.88 122 GLN A CA 1
ATOM 1006 C C . GLN A 1 122 ? 15.324 0.392 -9.233 1.00 92.88 122 GLN A C 1
ATOM 1008 O O . GLN A 1 122 ? 15.470 1.435 -9.869 1.00 92.88 122 GLN A O 1
ATOM 1013 N N . LYS A 1 123 ? 14.411 0.243 -8.274 1.00 95.06 123 LYS A N 1
ATOM 1014 C CA . LYS A 1 123 ? 13.454 1.261 -7.844 1.00 95.06 123 LYS A CA 1
ATOM 1015 C C . LYS A 1 123 ? 13.375 1.256 -6.326 1.00 95.06 123 LYS A C 1
ATOM 1017 O O . LYS A 1 123 ? 13.028 0.240 -5.718 1.00 95.06 123 LYS A O 1
ATOM 1022 N N . GLY A 1 124 ? 13.691 2.404 -5.731 1.00 95.25 124 GLY A N 1
ATOM 1023 C CA . GLY A 1 124 ? 13.456 2.669 -4.315 1.00 95.25 124 GLY A CA 1
ATOM 1024 C C . GLY A 1 124 ? 11.968 2.849 -4.012 1.00 95.25 124 GLY A C 1
ATOM 1025 O O . GLY A 1 124 ? 11.132 2.854 -4.910 1.00 95.25 124 GLY A O 1
ATOM 1026 N N . GLY A 1 125 ? 11.620 3.011 -2.737 1.00 94.25 125 GLY A N 1
ATOM 1027 C CA . GLY A 1 125 ? 10.227 3.181 -2.314 1.00 94.25 125 GLY A CA 1
ATOM 1028 C C . GLY A 1 125 ? 9.583 4.500 -2.746 1.00 94.25 125 GLY A C 1
ATOM 1029 O O . GLY A 1 125 ? 8.383 4.653 -2.591 1.00 94.25 125 GLY A O 1
ATOM 1030 N N . ASP A 1 126 ? 10.337 5.463 -3.261 1.00 96.62 126 ASP A N 1
ATOM 1031 C CA . ASP A 1 126 ? 9.858 6.803 -3.597 1.00 96.62 126 ASP A CA 1
ATOM 1032 C C . ASP A 1 126 ? 10.045 7.189 -5.072 1.00 96.62 126 ASP A C 1
ATOM 1034 O O . ASP A 1 126 ? 9.793 8.337 -5.427 1.00 96.62 126 ASP A O 1
ATOM 1038 N N . TYR A 1 127 ? 10.379 6.223 -5.939 1.00 97.00 127 TYR A N 1
ATOM 1039 C CA . TYR A 1 127 ? 10.672 6.441 -7.367 1.00 97.00 127 TYR A CA 1
ATOM 1040 C C . TYR A 1 127 ? 9.557 7.144 -8.157 1.00 97.00 127 TYR A C 1
ATOM 1042 O O . TYR A 1 127 ? 9.827 7.803 -9.155 1.00 97.00 127 TYR A O 1
ATOM 1050 N N . LEU A 1 128 ? 8.291 7.041 -7.732 1.00 97.50 128 LEU A N 1
ATOM 1051 C CA . LEU A 1 128 ? 7.193 7.748 -8.404 1.00 97.50 128 LEU A CA 1
ATOM 1052 C C . LEU A 1 128 ? 7.351 9.274 -8.337 1.00 97.50 128 LEU A C 1
ATOM 1054 O O . LEU A 1 128 ? 6.811 9.969 -9.189 1.00 97.50 128 LEU A O 1
ATOM 1058 N N . LYS A 1 129 ? 8.100 9.801 -7.358 1.00 97.06 129 LYS A N 1
ATOM 1059 C CA . LYS A 1 129 ? 8.374 11.240 -7.219 1.00 97.06 129 LYS A CA 1
ATOM 1060 C C . LYS A 1 129 ? 9.347 11.778 -8.254 1.00 97.06 129 LYS A C 1
ATOM 1062 O O . LYS A 1 129 ? 9.402 12.990 -8.450 1.00 97.06 129 LYS A O 1
ATOM 1067 N N . ASP A 1 130 ? 10.096 10.896 -8.906 1.00 96.19 130 ASP A N 1
ATOM 1068 C CA . ASP A 1 130 ? 11.010 11.281 -9.978 1.00 96.19 130 ASP A CA 1
ATOM 1069 C C . ASP A 1 130 ? 10.239 11.703 -11.244 1.00 96.19 130 ASP A C 1
ATOM 1071 O O . ASP A 1 130 ? 10.824 12.238 -12.186 1.00 96.19 130 ASP A O 1
ATOM 1075 N N . TYR A 1 131 ? 8.916 11.500 -11.252 1.00 97.00 131 TYR A N 1
ATOM 1076 C CA . TYR A 1 131 ? 8.012 11.807 -12.348 1.00 97.00 131 TYR A CA 1
ATOM 1077 C C . TYR A 1 131 ? 6.915 12.762 -11.881 1.00 97.00 131 TYR A C 1
ATOM 1079 O O . TYR A 1 131 ? 6.182 12.495 -10.928 1.00 97.00 131 TYR A O 1
ATOM 1087 N N . GLU A 1 132 ? 6.791 13.889 -12.576 1.00 97.44 132 GLU A N 1
ATOM 1088 C CA . GLU A 1 132 ? 5.874 14.961 -12.197 1.00 97.44 132 GLU A CA 1
ATOM 1089 C C . GLU A 1 132 ? 4.418 14.469 -12.109 1.00 97.44 132 GLU A C 1
ATOM 1091 O O . GLU A 1 132 ? 3.851 13.974 -13.082 1.00 97.44 132 GLU A O 1
ATOM 1096 N N . GLY A 1 133 ? 3.807 14.612 -10.927 1.00 97.31 133 GLY A N 1
ATOM 1097 C CA . GLY A 1 133 ? 2.387 14.336 -10.683 1.00 97.31 133 GLY A CA 1
ATOM 1098 C C . GLY A 1 133 ? 1.997 12.858 -10.556 1.00 97.31 133 GLY A C 1
ATOM 1099 O O . GLY A 1 133 ? 0.841 12.567 -10.234 1.00 97.31 133 GLY A O 1
ATOM 1100 N N . VAL A 1 134 ? 2.925 11.925 -10.789 1.00 98.38 134 VAL A N 1
ATOM 1101 C CA . VAL A 1 134 ? 2.629 10.484 -10.851 1.00 98.38 134 VAL A CA 1
ATOM 1102 C C . VAL A 1 134 ? 2.270 9.926 -9.475 1.00 98.38 134 VAL A C 1
ATOM 1104 O O . VAL A 1 134 ? 1.292 9.187 -9.338 1.00 98.38 134 VAL A O 1
ATOM 1107 N N . GLU A 1 135 ? 3.017 10.300 -8.431 1.00 98.00 135 GLU A N 1
ATOM 1108 C CA . GLU A 1 135 ? 2.704 9.875 -7.064 1.00 98.00 135 GLU A CA 1
ATOM 1109 C C . GLU A 1 135 ? 1.333 10.411 -6.617 1.00 98.00 135 GLU A C 1
ATOM 1111 O O . GLU A 1 135 ? 0.532 9.685 -6.018 1.00 98.00 135 GLU A O 1
ATOM 1116 N N . GLU A 1 136 ? 1.034 11.677 -6.911 1.00 97.94 136 GLU A N 1
ATOM 1117 C CA . GLU A 1 136 ? -0.232 12.309 -6.555 1.00 97.94 136 GLU A CA 1
ATOM 1118 C C . GLU A 1 136 ? -1.418 11.651 -7.260 1.00 97.94 136 GLU A C 1
ATOM 1120 O O . GLU A 1 136 ? -2.466 11.455 -6.637 1.00 97.94 136 GLU A O 1
ATOM 1125 N N . GLU A 1 137 ? -1.278 11.312 -8.541 1.00 98.25 137 GLU A N 1
ATOM 1126 C CA . GLU A 1 137 ? -2.305 10.603 -9.303 1.00 98.25 137 GLU A CA 1
ATOM 1127 C C . GLU 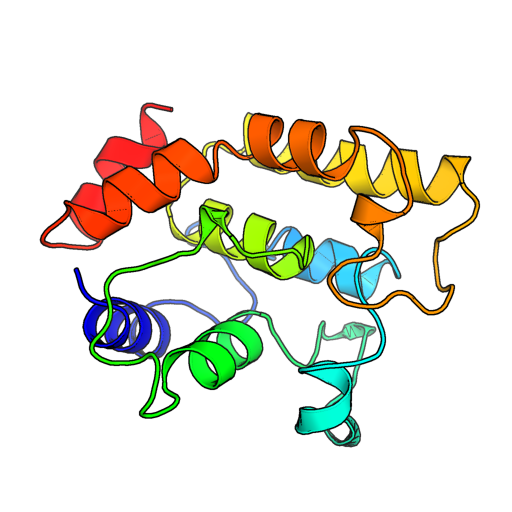A 1 137 ? -2.569 9.211 -8.721 1.00 98.25 137 GLU A C 1
ATOM 1129 O O . GLU A 1 137 ? -3.715 8.884 -8.393 1.00 98.25 137 GLU A O 1
ATOM 1134 N N . PHE A 1 138 ? -1.512 8.440 -8.464 1.00 98.38 138 PHE A N 1
ATOM 1135 C CA . PHE A 1 138 ? -1.615 7.130 -7.824 1.00 98.38 138 PHE A CA 1
ATOM 1136 C C . PHE A 1 138 ? -2.323 7.205 -6.460 1.00 98.38 138 PHE A C 1
ATOM 1138 O O . PHE A 1 138 ? -3.279 6.470 -6.182 1.00 98.38 138 PHE A O 1
ATOM 1145 N N . LYS A 1 139 ? -1.925 8.158 -5.610 1.00 98.31 139 LYS A N 1
ATOM 1146 C CA . LYS A 1 139 ? -2.536 8.368 -4.288 1.00 98.31 139 LYS A CA 1
ATOM 1147 C C . LYS A 1 139 ? -4.002 8.797 -4.364 1.00 98.31 139 LYS A C 1
ATOM 1149 O O . LYS A 1 139 ? -4.773 8.453 -3.460 1.00 98.31 139 LYS A O 1
ATOM 1154 N N . LYS A 1 140 ? -4.403 9.529 -5.410 1.00 98.06 140 LYS A N 1
ATOM 1155 C CA . LYS A 1 140 ? -5.809 9.886 -5.667 1.00 98.06 140 LYS A CA 1
ATOM 1156 C C . LYS A 1 140 ? -6.634 8.661 -6.052 1.00 98.06 140 LYS A C 1
ATOM 1158 O O . LYS A 1 140 ? -7.719 8.496 -5.497 1.00 98.06 140 LYS A O 1
ATOM 1163 N N . LEU A 1 141 ? -6.119 7.789 -6.925 1.00 97.88 141 LEU A N 1
ATOM 1164 C CA . LEU A 1 141 ? -6.801 6.548 -7.323 1.00 97.88 141 LEU A CA 1
ATOM 1165 C C . LEU A 1 141 ? -7.101 5.651 -6.113 1.00 97.88 141 LEU A C 1
ATOM 1167 O O . LEU A 1 141 ? -8.204 5.117 -6.002 1.00 97.88 141 LEU A O 1
ATOM 1171 N N . ILE A 1 142 ? -6.150 5.566 -5.177 1.00 97.19 142 ILE A N 1
ATOM 1172 C CA . ILE A 1 142 ? -6.248 4.761 -3.949 1.00 97.19 142 ILE A CA 1
ATOM 1173 C C . ILE A 1 142 ? -6.989 5.482 -2.809 1.00 97.19 142 ILE A C 1
ATOM 1175 O O . ILE A 1 142 ? -7.339 4.875 -1.800 1.00 97.19 142 ILE A O 1
ATOM 1179 N N . LYS A 1 143 ? -7.255 6.788 -2.931 1.00 98.00 143 LYS A N 1
ATOM 1180 C CA . LYS A 1 143 ? -7.903 7.593 -1.877 1.00 98.00 143 LYS A CA 1
ATOM 1181 C C . LYS A 1 143 ? -7.176 7.520 -0.526 1.00 98.00 143 LYS A C 1
ATOM 1183 O O . LYS A 1 143 ? -7.799 7.611 0.536 1.00 98.00 143 LYS A O 1
ATOM 1188 N N . ILE A 1 144 ? -5.844 7.398 -0.537 1.00 98.19 144 ILE A N 1
ATOM 1189 C CA . ILE A 1 144 ? -5.060 7.148 0.687 1.00 98.19 144 ILE A CA 1
ATOM 1190 C C . ILE A 1 144 ? -5.215 8.263 1.733 1.00 98.19 144 ILE A C 1
ATOM 1192 O O . ILE A 1 144 ? -5.163 8.005 2.935 1.00 98.19 144 ILE A O 1
ATOM 1196 N N . TYR A 1 145 ? -5.458 9.506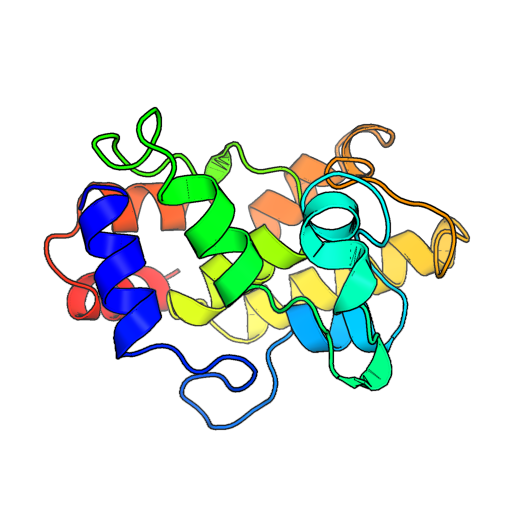 1.306 1.00 98.06 145 TYR A N 1
ATOM 1197 C CA . TYR A 1 145 ? -5.730 10.626 2.210 1.00 98.06 145 TYR A CA 1
ATOM 1198 C C . TYR A 1 145 ? -7.032 10.424 3.000 1.00 98.06 145 TYR A C 1
ATOM 1200 O O . TYR A 1 145 ? -7.051 10.623 4.221 1.00 98.06 145 TYR A O 1
ATOM 1208 N N . ASN A 1 146 ? -8.101 9.983 2.329 1.00 98.50 146 ASN A N 1
ATOM 1209 C CA . ASN A 1 146 ? -9.380 9.668 2.963 1.00 98.50 146 ASN A CA 1
ATOM 1210 C C . ASN A 1 146 ? -9.235 8.463 3.897 1.00 98.50 146 ASN A C 1
ATOM 1212 O O . ASN A 1 146 ? -9.619 8.553 5.061 1.00 98.50 146 ASN A O 1
ATOM 1216 N N . ILE A 1 147 ? -8.598 7.387 3.427 1.00 98.56 147 ILE A N 1
ATOM 1217 C CA . ILE A 1 147 ? -8.361 6.167 4.215 1.00 98.56 147 ILE A CA 1
ATOM 1218 C C . ILE A 1 147 ? -7.562 6.483 5.484 1.00 98.56 147 ILE A C 1
ATOM 1220 O O . ILE A 1 147 ? -7.987 6.148 6.587 1.00 98.56 147 ILE A O 1
ATOM 1224 N N . ASN A 1 148 ? -6.449 7.214 5.371 1.00 98.25 148 ASN A N 1
ATOM 1225 C CA . ASN A 1 148 ? -5.647 7.636 6.522 1.00 98.25 148 ASN A CA 1
ATOM 1226 C C . ASN A 1 148 ? -6.470 8.450 7.536 1.00 98.25 148 ASN A C 1
ATOM 1228 O O . ASN A 1 148 ? -6.304 8.287 8.743 1.00 98.25 148 ASN A O 1
ATOM 1232 N N . THR A 1 149 ? -7.369 9.313 7.060 1.00 98.19 149 THR A N 1
ATOM 1233 C CA . THR A 1 149 ? -8.254 10.107 7.926 1.00 98.19 149 THR A CA 1
ATOM 1234 C C . THR A 1 149 ? -9.256 9.221 8.664 1.00 98.19 149 THR A C 1
ATOM 1236 O O . THR A 1 149 ? -9.423 9.371 9.875 1.00 98.19 149 THR A O 1
ATOM 1239 N N . ILE A 1 150 ? -9.861 8.254 7.969 1.00 98.56 150 ILE A N 1
ATOM 1240 C CA . ILE A 1 150 ? -10.776 7.272 8.563 1.00 98.56 150 ILE A CA 1
ATOM 1241 C C . ILE A 1 150 ? -10.058 6.467 9.657 1.00 98.56 150 ILE A C 1
ATOM 1243 O O . ILE A 1 150 ? -10.534 6.414 10.788 1.00 98.56 150 ILE A O 1
ATOM 1247 N N . ILE A 1 151 ? -8.869 5.922 9.380 1.00 97.88 151 ILE A N 1
ATOM 1248 C CA . ILE A 1 151 ? -8.111 5.113 10.356 1.00 97.88 151 ILE A CA 1
ATOM 1249 C C . ILE A 1 151 ? -7.723 5.937 11.597 1.00 97.88 151 ILE A C 1
ATOM 1251 O O . ILE A 1 151 ? -7.838 5.473 12.738 1.00 97.88 151 ILE A O 1
ATOM 1255 N N . LYS A 1 152 ? -7.284 7.190 11.408 1.00 96.56 152 LYS A N 1
ATOM 1256 C CA . LYS A 1 152 ? -6.930 8.093 12.520 1.00 96.56 152 LYS A CA 1
ATOM 1257 C C . LYS A 1 152 ? -8.083 8.294 13.499 1.00 96.56 152 LYS A C 1
ATOM 1259 O O . LYS A 1 152 ? -7.848 8.274 14.718 1.00 96.56 152 LYS A O 1
ATOM 1264 N N . ASN A 1 153 ? -9.280 8.486 12.951 1.00 96.88 153 ASN A N 1
ATOM 1265 C CA . ASN A 1 153 ? -10.479 8.887 13.681 1.00 96.88 153 ASN A CA 1
ATOM 1266 C C . ASN A 1 153 ? -11.335 7.702 14.142 1.00 96.88 153 ASN A C 1
ATOM 1268 O O . ASN A 1 153 ? -12.187 7.879 15.005 1.00 96.88 153 ASN A O 1
ATOM 1272 N N . SER A 1 154 ? -11.094 6.506 13.609 1.00 96.69 154 SER A N 1
ATOM 1273 C CA . SER A 1 154 ? -11.803 5.301 14.024 1.00 96.69 154 SER A CA 1
ATOM 1274 C C . SER A 1 154 ? -11.360 4.799 15.405 1.00 96.69 154 SER A C 1
ATOM 1276 O O . SER A 1 154 ? -10.217 5.019 15.830 1.00 96.69 154 SER A O 1
ATOM 1278 N N . ASN A 1 155 ? -12.262 4.074 16.071 1.00 93.50 155 ASN A N 1
ATOM 1279 C CA . ASN A 1 155 ? -12.018 3.329 17.307 1.00 93.50 155 ASN A CA 1
ATOM 1280 C C . ASN A 1 155 ? -11.887 1.813 17.076 1.00 93.50 155 ASN A C 1
ATOM 1282 O O . ASN A 1 155 ? -11.447 1.103 17.975 1.00 93.50 155 ASN A O 1
ATOM 1286 N N . SER A 1 156 ? -12.257 1.305 15.895 1.00 95.94 156 SER A N 1
ATOM 1287 C CA . SER A 1 156 ? -12.179 -0.122 15.576 1.00 95.94 156 SER A CA 1
ATOM 1288 C C . SER A 1 156 ? -11.889 -0.377 14.094 1.00 95.94 156 SER A C 1
ATOM 1290 O O . SER A 1 156 ? -12.210 0.437 13.224 1.00 95.94 156 SER A O 1
ATOM 1292 N N . TRP A 1 157 ? -11.320 -1.545 13.778 1.00 96.50 157 TRP A N 1
ATOM 1293 C CA . TRP A 1 157 ? -11.115 -1.939 12.380 1.00 96.50 157 TRP A CA 1
ATOM 1294 C C . TRP A 1 157 ? -12.424 -2.208 11.638 1.00 96.50 157 TRP A C 1
ATOM 1296 O O . TRP A 1 157 ? -12.529 -1.950 10.445 1.00 96.50 157 TRP A O 1
ATOM 1306 N N . LYS A 1 158 ? -13.459 -2.668 12.349 1.00 96.31 158 LYS A N 1
ATOM 1307 C CA . LYS A 1 158 ? -14.790 -2.863 11.766 1.00 96.31 158 LYS A CA 1
ATOM 1308 C C . LYS A 1 158 ? -15.350 -1.548 11.221 1.00 96.31 158 LYS A C 1
ATOM 1310 O O . LYS A 1 158 ? -15.859 -1.530 10.105 1.00 96.31 158 LYS A O 1
ATOM 1315 N N . ASP A 1 159 ? -15.215 -0.460 11.976 1.00 97.50 159 ASP A N 1
ATOM 1316 C CA . ASP A 1 159 ? -15.670 0.861 11.530 1.00 97.50 159 ASP A CA 1
ATOM 1317 C C . ASP A 1 159 ? -14.828 1.368 10.351 1.00 97.50 159 ASP A C 1
ATOM 1319 O O . ASP A 1 159 ? -15.370 1.970 9.429 1.00 97.50 159 ASP A O 1
ATOM 1323 N N . ILE A 1 160 ? -13.523 1.057 10.326 1.00 98.00 160 ILE A N 1
ATOM 1324 C CA . ILE A 1 160 ? -12.653 1.364 9.177 1.00 98.00 160 ILE A CA 1
ATOM 1325 C C . ILE A 1 160 ? -13.191 0.686 7.916 1.00 98.00 160 ILE A C 1
ATOM 1327 O O . ILE A 1 160 ? -13.439 1.377 6.932 1.00 98.00 160 ILE A O 1
ATOM 1331 N N . LEU A 1 161 ? -13.434 -0.628 7.957 1.00 97.25 161 LEU A N 1
ATOM 1332 C CA . LEU A 1 161 ? -13.968 -1.377 6.814 1.00 97.25 161 LEU A CA 1
ATOM 1333 C C . LEU A 1 161 ? -15.310 -0.803 6.332 1.00 97.25 161 LEU A C 1
ATOM 1335 O O . LEU A 1 161 ? -15.532 -0.669 5.130 1.00 97.25 161 LEU A O 1
ATOM 1339 N N . LEU A 1 162 ? -16.203 -0.446 7.263 1.00 97.31 16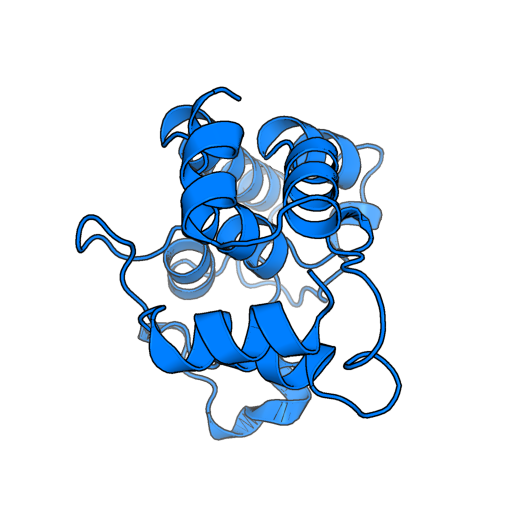2 LEU A N 1
ATOM 1340 C CA . LEU A 1 162 ? -17.516 0.114 6.938 1.00 97.31 162 LEU A CA 1
ATOM 1341 C C . LEU A 1 162 ? -17.421 1.484 6.262 1.00 97.31 162 LEU A C 1
ATOM 1343 O O . LEU A 1 162 ? -18.145 1.725 5.299 1.00 97.31 162 LEU A O 1
ATOM 1347 N N . GLU A 1 163 ? -16.567 2.381 6.755 1.00 98.19 163 GLU A N 1
ATOM 1348 C CA . GLU A 1 163 ? -16.427 3.729 6.196 1.00 98.19 163 GLU A CA 1
ATOM 1349 C C . GLU A 1 163 ? -15.613 3.742 4.898 1.00 98.19 163 GLU A C 1
ATOM 1351 O O . GLU A 1 163 ? -15.983 4.432 3.949 1.00 98.19 163 GLU A O 1
ATOM 1356 N N . VAL A 1 164 ? -14.539 2.953 4.810 1.00 98.00 164 VAL A N 1
ATOM 1357 C CA . VAL A 1 164 ? -13.709 2.874 3.598 1.00 98.00 164 VAL A CA 1
ATOM 1358 C C . VAL A 1 164 ? -14.479 2.246 2.437 1.00 98.00 164 VAL A C 1
ATOM 1360 O O . VAL A 1 164 ? -14.335 2.702 1.307 1.00 98.00 164 VAL A O 1
ATOM 1363 N N . ASN A 1 165 ? -15.357 1.272 2.688 1.00 94.62 165 ASN A N 1
ATOM 1364 C CA . ASN A 1 165 ? -16.181 0.668 1.636 1.00 94.62 165 ASN A CA 1
ATOM 1365 C C . ASN A 1 165 ? -17.197 1.650 1.007 1.00 94.62 165 ASN A C 1
ATOM 1367 O O . ASN A 1 165 ? -17.755 1.363 -0.050 1.00 94.62 165 ASN A O 1
ATOM 1371 N N . LYS A 1 166 ? -17.448 2.808 1.637 1.00 95.88 166 LYS A N 1
ATOM 1372 C CA . LYS A 1 166 ? -18.296 3.881 1.084 1.00 95.88 166 LYS A CA 1
ATOM 1373 C C . LYS A 1 166 ? -17.533 4.835 0.161 1.00 95.88 166 LYS A C 1
ATOM 1375 O O . LYS A 1 166 ? -18.167 5.698 -0.445 1.00 95.88 166 LYS A O 1
ATOM 1380 N N . LEU A 1 167 ? -16.202 4.729 0.099 1.00 94.50 167 LEU A N 1
ATOM 1381 C CA . LEU A 1 167 ? -15.366 5.527 -0.794 1.00 94.50 167 LEU A CA 1
ATOM 1382 C C . LEU A 1 167 ? -15.542 5.058 -2.237 1.00 94.50 167 LEU A C 1
ATOM 1384 O O . LEU A 1 167 ? -15.814 5.958 -3.059 1.00 94.50 167 LEU A O 1
#

Radius of gyration: 14.9 Å; chains: 1; bounding box: 36×30×41 Å

Secondary structure (DSSP, 8-state):
--HHHHHHHHHHH--SSB-TTSPBPHHHHHHHTT-S--SSTHHHHTGGG-BGGGTBSPHHHHHHHHHSSTTTTTS---GGG---HHHHHHHHHHTT--HHHHHHHHHHHHHHHHHTT-TTS---TTGGGGSTTHHHHHHHHHTHHHHHHHHHH-SSHHHHHHHHTT-

Organism: Clostridium beijerinckii (NCBI:txid1520)